Protein AF-A0A1Y3BSX9-F1 (afdb_monomer)

Sequence (100 aa):
MKDGKACEDIDECTAMKQKCSQYCFNTPGSFSCKCNDIYYEREPDGHTCKRRDMDVQPWLIFSNRYYIRNSSIDGSQYNLIKMDLKNVVALDFDYREERL

Organism: Euroglyphus maynei (NCBI:txid6958)

Secondary structure (DSSP, 8-state):
--SS-PPPP--HHHHSTTSSSSEEEEETTEEEEE--TTTEEE-TTSS-EEES-TTS--EEEEEEBTEEEEEETTSS-EEEEE---S-B-----BTTTTB-

Solvent-accessible surface area (backbone atoms only — not comparable to full-atom values): 6439 Å² total; per-residue (Å²): 140,92,78,90,77,78,85,78,72,72,52,51,64,78,73,39,84,78,72,28,73,65,40,64,43,63,45,93,86,48,68,48,48,47,51,60,75,87,58,29,41,71,40,96,84,53,33,48,57,44,65,62,67,72,89,60,80,66,67,50,73,49,67,61,38,36,34,34,33,37,26,36,85,86,61,86,44,78,47,81,76,45,69,89,46,86,71,45,87,80,86,65,72,44,79,90,78,74,39,112

Foldseek 3Di:
DPDPPDDDADQCPVVPPQQAPDDWAGDRPGIAHDDPVVFWDADPVRHYTDGPPPVDFDWDWDDDQFFIWIAGPVRPDIDTPDGRHHGDDDDDADPVVRGD

Mean predicted aligned error: 6.12 Å

Radius of gyration: 21.68 Å; Cα contacts (8 Å, |Δi|>4): 151; chains: 1; bounding box: 52×33×55 Å

InterPro domains:
  IPR001881 EGF-like calcium-binding domain [SM00179] (9-50)
  IPR011042 Six-bladed beta-propeller, TolB-like [G3DSA:2.120.10.30] (56-100)
  IPR018097 EGF-like calcium-binding, conserved site [PS01187] (9-33)
  IPR049883 NOTCH1, EGF-like calcium-binding domain [PF07645] (9-49)
  IPR051221 Low-density lipoprotein receptor-related [PTHR22722] (59-100)

Nearest PDB structures (foldseek):
  8jxg-assembly1_A  TM=8.502E-01  e=1.005E-06  Rattus norvegicus
  8ppl-assembly1_Is  TM=3.691E-01  e=8.486E+00  Homo sapiens
  5nmt-assembly1_A  TM=2.417E-01  e=3.734E+00  Mus musculus

Structure (mmCIF, N/CA/C/O backbone):
data_AF-A0A1Y3BSX9-F1
#
_entry.id   AF-A0A1Y3BSX9-F1
#
loop_
_atom_site.group_PDB
_atom_site.id
_atom_site.type_symbol
_atom_site.label_atom_id
_atom_site.label_alt_id
_atom_site.label_comp_id
_atom_site.label_asym_id
_atom_site.label_entity_id
_atom_site.label_seq_id
_atom_site.pdbx_PDB_ins_code
_atom_site.Cartn_x
_atom_site.Cartn_y
_atom_site.Cartn_z
_atom_site.occupancy
_atom_site.B_iso_or_equiv
_atom_site.auth_seq_id
_atom_site.auth_comp_id
_atom_site.auth_asym_id
_atom_site.auth_atom_id
_atom_site.pdbx_PDB_model_num
ATOM 1 N N . MET A 1 1 ? -33.360 14.895 19.983 1.00 50.75 1 MET A N 1
ATOM 2 C CA . MET A 1 1 ? -32.950 14.804 21.402 1.00 50.75 1 MET A CA 1
ATOM 3 C C . MET A 1 1 ? -33.126 16.168 22.063 1.00 50.75 1 MET A C 1
ATOM 5 O O . MET A 1 1 ? -32.927 17.155 21.365 1.00 50.75 1 MET A O 1
ATOM 9 N N . LYS A 1 2 ? -33.618 16.263 23.311 1.00 64.06 2 LYS A N 1
ATOM 10 C CA . LYS A 1 2 ? -34.196 17.527 23.840 1.00 64.06 2 LYS A CA 1
ATOM 11 C C . LYS A 1 2 ? -33.873 17.875 25.307 1.00 64.06 2 LYS A C 1
ATOM 13 O O . LYS A 1 2 ? -34.472 18.802 25.837 1.00 64.06 2 LYS A O 1
ATOM 18 N N . ASP A 1 3 ? -32.928 17.191 25.944 1.00 77.12 3 ASP A N 1
ATOM 19 C CA . ASP A 1 3 ? -32.602 17.346 27.372 1.00 77.12 3 ASP A CA 1
ATOM 20 C C . ASP A 1 3 ? -31.095 17.464 27.689 1.00 77.12 3 ASP A C 1
ATOM 22 O O . ASP A 1 3 ? -30.737 17.719 28.837 1.00 77.12 3 ASP A O 1
ATOM 26 N N . GLY A 1 4 ? -30.202 17.338 26.696 1.00 72.25 4 GLY A N 1
ATOM 27 C CA . GLY A 1 4 ? -28.768 17.674 26.817 1.00 72.25 4 GLY A CA 1
ATOM 28 C C . GLY A 1 4 ? -27.943 16.792 27.765 1.00 72.25 4 GLY A C 1
ATOM 29 O O . GLY A 1 4 ? -26.785 17.101 28.028 1.00 72.25 4 GLY A O 1
ATOM 30 N N . LYS A 1 5 ? -28.531 15.709 28.288 1.00 80.69 5 LYS A N 1
ATOM 31 C CA . LYS A 1 5 ? -27.888 14.732 29.184 1.00 80.69 5 LYS A CA 1
ATOM 32 C C . LYS A 1 5 ? -27.648 13.368 28.531 1.00 80.69 5 LYS A C 1
ATOM 34 O O . LYS A 1 5 ? -27.049 12.500 29.157 1.00 80.69 5 LYS A O 1
ATOM 39 N N . ALA A 1 6 ? -28.137 13.169 27.309 1.00 79.56 6 ALA A N 1
ATOM 40 C CA . ALA A 1 6 ? -27.928 11.948 26.544 1.00 79.56 6 ALA A CA 1
ATOM 41 C C . ALA A 1 6 ? -26.628 12.051 25.737 1.00 79.56 6 ALA A C 1
ATOM 43 O O . ALA A 1 6 ? -26.427 13.029 25.017 1.00 79.56 6 ALA A O 1
ATOM 44 N N . CYS A 1 7 ? -25.766 11.042 25.857 1.00 86.50 7 CYS A N 1
ATOM 45 C CA . CYS A 1 7 ? -24.601 10.880 24.994 1.00 86.50 7 CYS A CA 1
ATOM 46 C C . CYS A 1 7 ? -25.012 10.068 23.761 1.00 86.50 7 CYS A C 1
ATOM 48 O O . CYS A 1 7 ? -25.584 8.987 23.905 1.00 86.50 7 CYS A O 1
ATOM 50 N N . GLU A 1 8 ? -24.714 10.584 22.572 1.00 89.06 8 GLU A N 1
ATOM 51 C CA . GLU A 1 8 ? -24.753 9.804 21.335 1.00 89.06 8 GLU A CA 1
ATOM 52 C C . GLU A 1 8 ? -23.361 9.241 21.060 1.00 89.06 8 GLU A C 1
ATOM 54 O O . GLU A 1 8 ? -22.350 9.911 21.281 1.00 89.06 8 GLU A O 1
ATOM 59 N N . ASP A 1 9 ? -23.327 7.996 20.603 1.00 93.25 9 ASP A N 1
ATOM 60 C CA . ASP A 1 9 ? -22.106 7.366 20.130 1.00 93.25 9 ASP A CA 1
ATOM 61 C C . ASP A 1 9 ? -21.612 8.060 18.855 1.00 93.25 9 ASP A C 1
ATOM 63 O O . ASP A 1 9 ? -22.408 8.384 17.968 1.00 93.25 9 ASP A O 1
ATOM 67 N N . ILE A 1 10 ? -20.306 8.301 18.767 1.00 92.69 10 ILE A N 1
ATOM 68 C CA . ILE A 1 10 ? -19.698 8.852 17.558 1.00 92.69 10 ILE A CA 1
ATOM 69 C C . ILE A 1 10 ? -19.293 7.670 16.699 1.00 92.69 10 ILE A C 1
ATOM 71 O O . ILE A 1 10 ? -18.374 6.954 17.061 1.00 92.69 10 ILE A O 1
ATOM 75 N N . ASP A 1 11 ? -19.913 7.525 15.532 1.00 94.19 11 ASP A N 1
ATOM 76 C CA . ASP A 1 11 ? -19.470 6.526 14.566 1.00 94.19 11 ASP A CA 1
ATOM 77 C C . ASP A 1 11 ? -18.115 6.937 13.973 1.00 94.19 11 ASP A C 1
ATOM 79 O O . ASP A 1 11 ? -18.046 7.727 13.022 1.00 94.19 11 ASP A O 1
ATOM 83 N N . GLU A 1 12 ? -17.014 6.415 14.524 1.00 94.81 12 GLU A N 1
ATOM 84 C CA . GLU A 1 12 ? -15.676 6.785 14.062 1.00 94.81 12 GLU A CA 1
ATOM 85 C C . GLU A 1 12 ? -15.393 6.297 12.639 1.00 94.81 12 GLU A C 1
ATOM 87 O O . GLU A 1 12 ? -14.560 6.893 11.951 1.00 94.81 12 GLU A O 1
ATOM 92 N N . CYS A 1 13 ? -16.105 5.271 12.160 1.00 94.06 13 CYS A N 1
ATOM 93 C CA . CYS A 1 13 ? -15.962 4.762 10.799 1.00 94.06 13 CYS A CA 1
ATOM 94 C C . CYS A 1 13 ? -16.480 5.754 9.750 1.00 94.06 13 CYS A C 1
ATOM 96 O O . CYS A 1 13 ? -15.977 5.777 8.623 1.00 94.06 13 CYS A O 1
ATOM 98 N N . THR A 1 14 ? -17.457 6.589 10.109 1.00 92.88 14 THR A N 1
ATOM 99 C CA . THR A 1 14 ? -17.987 7.643 9.228 1.00 92.88 14 THR A CA 1
ATOM 100 C C . THR A 1 14 ? -17.393 9.018 9.529 1.00 92.88 14 THR A C 1
ATOM 102 O O . THR A 1 14 ? -17.113 9.783 8.601 1.00 92.88 14 THR A O 1
ATOM 105 N N . ALA A 1 15 ? -17.152 9.326 10.805 1.00 90.50 15 ALA A N 1
ATOM 106 C CA . ALA A 1 15 ? -16.643 10.618 11.249 1.00 90.50 15 ALA A CA 1
ATOM 107 C C . ALA A 1 15 ? -15.147 10.806 10.946 1.00 90.50 15 ALA A C 1
ATOM 109 O O . ALA A 1 15 ? -14.713 11.921 10.649 1.00 90.50 15 ALA A O 1
ATOM 110 N N . MET A 1 16 ? -14.347 9.732 10.989 1.00 84.69 16 MET A N 1
ATOM 111 C CA . MET A 1 16 ? -12.900 9.779 10.771 1.00 84.69 16 MET A CA 1
ATOM 112 C C . MET A 1 16 ? -12.502 8.917 9.570 1.00 84.69 16 MET A C 1
ATOM 114 O O . MET A 1 16 ? -12.403 7.693 9.642 1.00 84.69 16 MET A O 1
ATOM 118 N N . LYS A 1 17 ? -12.207 9.564 8.439 1.00 77.25 17 LYS A N 1
ATOM 119 C CA . LYS A 1 17 ? -11.718 8.855 7.249 1.00 77.25 17 LYS A CA 1
ATOM 120 C C . LYS A 1 17 ? -10.362 8.195 7.548 1.00 77.25 17 LYS A C 1
ATOM 122 O O . LYS A 1 17 ? -9.467 8.845 8.075 1.00 77.25 17 LYS A O 1
ATOM 127 N N . GLN A 1 18 ? -10.213 6.928 7.146 1.00 83.25 18 GLN A N 1
ATOM 128 C CA . GLN A 1 18 ? -8.957 6.151 7.162 1.00 83.25 18 GLN A CA 1
ATOM 129 C C . GLN A 1 18 ? -8.392 5.754 8.547 1.00 83.25 18 GLN A C 1
ATOM 131 O O . GLN A 1 18 ? -7.185 5.598 8.701 1.00 83.25 18 GLN A O 1
ATOM 136 N N . LYS A 1 19 ? -9.240 5.523 9.561 1.00 89.25 19 LYS A N 1
ATOM 137 C CA . LYS A 1 19 ? -8.812 4.945 10.858 1.00 89.25 19 LYS A CA 1
ATOM 138 C C . LYS A 1 19 ? -8.338 3.488 10.779 1.00 89.25 19 LYS A C 1
ATOM 140 O O . LYS A 1 19 ? -7.545 3.056 11.610 1.00 89.25 19 LYS A O 1
ATOM 145 N N . CYS A 1 20 ? -8.858 2.732 9.820 1.00 94.94 20 CYS A N 1
ATOM 146 C CA . CYS A 1 20 ? -8.496 1.342 9.574 1.00 94.94 20 CYS A CA 1
ATOM 147 C C . CYS A 1 20 ? -7.896 1.231 8.176 1.00 94.94 20 CYS A C 1
ATOM 149 O O . CYS A 1 20 ? -8.375 1.874 7.243 1.00 94.94 20 CYS A O 1
ATOM 151 N N . SER A 1 21 ? -6.887 0.379 8.023 1.00 95.06 21 SER A N 1
ATOM 152 C CA . SER A 1 21 ? -6.298 0.074 6.711 1.00 95.06 21 SER A CA 1
ATOM 153 C C . SER A 1 21 ? -7.276 -0.623 5.754 1.00 95.06 21 SER A C 1
ATOM 155 O O . SER A 1 21 ? -7.159 -0.463 4.542 1.00 95.06 21 SER A O 1
ATOM 157 N N . GLN A 1 22 ? -8.233 -1.389 6.291 1.00 95.12 22 GLN A N 1
ATOM 158 C CA . GLN A 1 22 ? -9.251 -2.105 5.518 1.00 95.12 22 GLN A CA 1
ATOM 159 C C . GLN A 1 22 ? -10.658 -1.846 6.071 1.00 95.12 22 GLN A C 1
ATOM 161 O O . GLN A 1 22 ? -11.257 -0.817 5.766 1.00 95.12 22 GLN A O 1
ATOM 166 N N . TYR A 1 23 ? -11.204 -2.755 6.882 1.00 94.75 23 TYR A N 1
ATOM 167 C CA . TYR A 1 23 ? -12.590 -2.681 7.340 1.00 94.75 23 TYR A CA 1
ATOM 168 C C . TYR A 1 23 ? -12.688 -2.033 8.723 1.00 94.75 23 TYR A C 1
ATOM 170 O O . TYR A 1 23 ? -11.888 -2.335 9.610 1.00 94.75 23 TYR A O 1
ATOM 178 N N . CYS A 1 24 ? -13.696 -1.179 8.913 1.00 95.75 24 CYS A N 1
ATOM 179 C CA . CYS A 1 24 ? -14.013 -0.522 10.180 1.00 95.75 24 CYS A CA 1
ATOM 180 C C . CYS A 1 24 ? -15.398 -0.954 10.666 1.00 95.75 24 CYS A C 1
ATOM 182 O O . CYS A 1 24 ? -16.343 -0.997 9.878 1.00 95.75 24 CYS A O 1
ATOM 184 N N . PHE A 1 25 ? -15.508 -1.263 11.956 1.00 95.31 25 PHE A N 1
ATOM 185 C CA . PHE A 1 25 ? -16.758 -1.608 12.624 1.00 95.31 25 PHE A CA 1
ATOM 186 C C . PHE A 1 25 ? -16.947 -0.708 13.839 1.00 95.31 25 PHE A C 1
ATOM 188 O O . PHE A 1 25 ? -16.188 -0.822 14.805 1.00 95.31 25 PHE A O 1
ATOM 195 N N . ASN A 1 26 ? -17.960 0.155 13.781 1.00 95.44 26 ASN A N 1
ATOM 196 C CA . ASN A 1 26 ? -18.329 1.017 14.893 1.00 95.44 26 ASN A CA 1
ATOM 197 C C . ASN A 1 26 ? -18.906 0.193 16.054 1.00 95.44 26 ASN A C 1
ATOM 199 O O . ASN A 1 26 ? -19.630 -0.784 15.836 1.00 95.44 26 ASN A O 1
ATOM 203 N N . THR A 1 27 ? -18.597 0.585 17.284 1.00 95.25 27 THR A N 1
ATOM 204 C CA . THR A 1 27 ? -19.110 -0.031 18.511 1.00 95.25 27 THR A CA 1
ATOM 205 C C . THR A 1 27 ? -19.452 1.060 19.526 1.00 95.25 27 THR A C 1
ATOM 207 O O . THR A 1 27 ? -18.833 2.108 19.515 1.00 95.25 27 THR A O 1
ATOM 210 N N . PRO A 1 28 ? -20.384 0.850 20.464 1.00 94.56 28 PRO A N 1
ATOM 211 C CA . PRO A 1 28 ? -20.672 1.883 21.454 1.00 94.56 28 PRO A CA 1
ATOM 212 C C . PRO A 1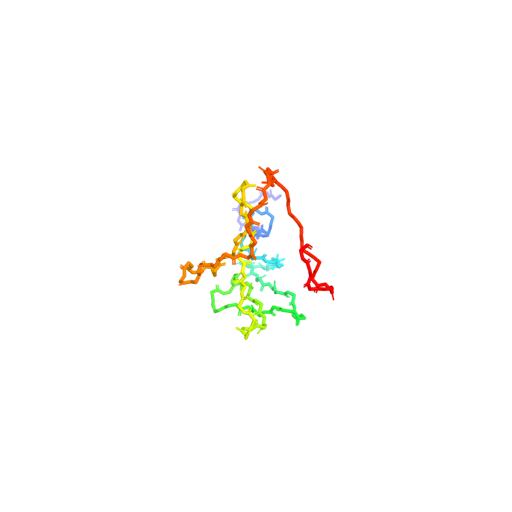 28 ? -19.420 2.303 22.250 1.00 94.56 28 PRO A C 1
ATOM 214 O O . PRO A 1 28 ? -18.851 1.500 22.992 1.00 94.56 28 PRO A O 1
ATOM 217 N N . GLY A 1 29 ? -19.014 3.564 22.101 1.00 91.88 29 GLY A N 1
ATOM 218 C CA . GLY A 1 29 ? -17.859 4.189 22.742 1.00 91.88 29 GLY A CA 1
ATOM 219 C C . GLY A 1 29 ? -16.501 3.896 22.094 1.00 91.88 29 GLY A C 1
ATOM 220 O O . GLY A 1 29 ? -15.484 4.269 22.686 1.00 91.88 29 GLY A O 1
ATOM 221 N N . SER A 1 30 ? -16.446 3.190 20.955 1.00 93.56 30 SER A N 1
ATOM 222 C CA . SER A 1 30 ? -15.192 2.871 20.258 1.00 93.56 30 SER A CA 1
ATOM 223 C C . SER A 1 30 ? -15.406 2.293 18.852 1.00 93.56 30 SER A C 1
ATOM 225 O O . SER A 1 30 ? -16.512 2.121 18.371 1.00 93.56 30 SER A O 1
ATOM 227 N N . PHE A 1 31 ? -14.348 1.785 18.230 1.00 95.06 31 PHE A N 1
ATOM 228 C CA . PHE A 1 31 ? -14.445 1.024 16.991 1.00 95.06 31 PHE A CA 1
ATOM 229 C C . PHE A 1 31 ? -13.430 -0.115 16.965 1.00 95.06 31 PHE A C 1
ATOM 231 O O . PHE A 1 31 ? -12.450 -0.149 17.712 1.00 95.06 31 PHE A O 1
ATOM 238 N N . SER A 1 32 ? -13.644 -1.060 16.056 1.00 95.25 32 SER A N 1
ATOM 239 C CA . SER A 1 32 ? -12.702 -2.143 15.791 1.00 95.25 32 SER A CA 1
ATOM 240 C C . SER A 1 32 ? -12.363 -2.224 14.309 1.00 95.25 32 SER A C 1
ATOM 242 O O . SER A 1 32 ? -13.240 -2.174 13.445 1.00 95.25 32 SER A O 1
ATOM 244 N N . CYS A 1 33 ? -11.072 -2.366 14.007 1.00 96.31 33 CYS A N 1
ATOM 245 C CA . CYS A 1 33 ? -10.621 -2.645 12.650 1.00 96.31 33 CYS A CA 1
ATOM 246 C C . CYS A 1 33 ? -10.553 -4.151 12.408 1.00 96.31 33 CYS A C 1
ATOM 248 O O . CYS A 1 33 ? -10.126 -4.914 13.281 1.00 96.31 33 CYS A O 1
ATOM 250 N N . LYS A 1 34 ? -10.924 -4.566 11.199 1.00 95.06 34 LYS A N 1
ATOM 251 C CA . LYS A 1 34 ? -10.754 -5.938 10.715 1.00 95.06 34 LYS A CA 1
ATOM 252 C C . LYS A 1 34 ? -10.062 -5.951 9.361 1.00 95.06 34 LYS A C 1
ATOM 254 O O . LYS A 1 34 ? -10.134 -4.985 8.599 1.00 95.06 34 LYS A O 1
ATOM 259 N N . CYS A 1 35 ? -9.422 -7.074 9.074 1.00 96.62 35 CYS A N 1
ATOM 260 C CA . CYS A 1 35 ? -8.720 -7.324 7.828 1.00 96.62 35 CYS A CA 1
ATOM 261 C C . CYS A 1 35 ? -9.488 -8.345 6.985 1.00 96.62 35 CYS A C 1
ATOM 263 O O . CYS A 1 35 ? -10.377 -9.040 7.469 1.00 96.62 35 CYS A O 1
ATOM 265 N N . ASN A 1 36 ? -9.153 -8.431 5.704 1.00 95.19 36 ASN A N 1
ATOM 266 C CA . ASN A 1 36 ? -9.515 -9.563 4.877 1.00 95.19 36 ASN A CA 1
ATOM 267 C C . ASN A 1 36 ? -8.682 -10.764 5.330 1.00 95.19 36 ASN A C 1
ATOM 269 O O . ASN A 1 36 ? -7.509 -10.898 4.974 1.00 95.19 36 ASN A O 1
ATOM 273 N N . ASP A 1 37 ? -9.327 -11.642 6.088 1.00 92.44 37 ASP A N 1
ATOM 274 C CA . ASP A 1 37 ? -8.700 -12.798 6.722 1.00 92.44 37 ASP A CA 1
ATOM 275 C C . ASP A 1 37 ? -8.286 -13.905 5.734 1.00 92.44 37 ASP A C 1
ATOM 277 O O . ASP A 1 37 ? -7.852 -14.971 6.165 1.00 92.44 37 ASP A O 1
ATOM 281 N N . ILE A 1 38 ? -8.415 -13.710 4.418 1.00 91.25 38 ILE A N 1
ATOM 282 C CA . ILE A 1 38 ? -7.847 -14.635 3.429 1.00 91.25 38 ILE A CA 1
ATOM 283 C C . ILE A 1 38 ? -6.353 -14.341 3.248 1.00 91.25 38 ILE A C 1
ATOM 285 O O . ILE A 1 38 ? -5.538 -15.256 3.329 1.00 91.25 38 ILE A O 1
ATOM 289 N N . TYR A 1 39 ? -5.986 -13.070 3.059 1.00 90.12 39 TYR A N 1
ATOM 290 C CA . TYR A 1 39 ? -4.620 -12.670 2.689 1.00 90.12 39 TYR A CA 1
ATOM 291 C C . TYR A 1 39 ? -3.918 -11.796 3.730 1.00 90.12 39 TYR A C 1
ATOM 293 O O . TYR A 1 39 ? -2.719 -11.563 3.603 1.00 90.12 39 TYR A O 1
ATOM 301 N N . TYR A 1 40 ? -4.631 -11.290 4.741 1.00 94.88 40 TYR A N 1
ATOM 302 C CA . TYR A 1 40 ? -4.105 -10.300 5.679 1.00 94.88 40 TYR A CA 1
ATOM 303 C C . TYR A 1 40 ? -4.255 -10.724 7.143 1.00 94.88 40 TYR A C 1
ATOM 305 O O . TYR A 1 40 ? -5.118 -11.521 7.516 1.00 94.88 40 TYR A O 1
ATOM 313 N N . GLU A 1 41 ? -3.385 -10.168 7.974 1.00 93.94 41 GLU A N 1
ATOM 314 C CA . GLU A 1 41 ? -3.379 -10.274 9.426 1.00 93.94 41 GLU A CA 1
ATOM 315 C C . GLU A 1 41 ? -3.338 -8.871 10.043 1.00 93.94 41 GLU A C 1
ATOM 317 O O . GLU A 1 41 ? -2.782 -7.934 9.461 1.00 93.94 41 GLU A O 1
ATOM 322 N N . ARG A 1 42 ? -3.992 -8.716 11.198 1.00 94.50 42 ARG A N 1
ATOM 323 C CA . ARG A 1 42 ? -4.078 -7.444 11.917 1.00 94.50 42 ARG A CA 1
ATOM 324 C C . ARG A 1 42 ? -2.835 -7.261 12.780 1.00 94.50 42 ARG A C 1
ATOM 326 O O . ARG A 1 42 ? -2.523 -8.112 13.605 1.00 94.50 42 ARG A O 1
ATOM 333 N N . GLU A 1 43 ? -2.181 -6.122 12.625 1.00 95.25 43 GLU A N 1
ATOM 334 C CA . GLU A 1 43 ? -1.016 -5.750 13.419 1.00 95.25 43 GLU A CA 1
ATOM 335 C C . GLU A 1 43 ? -1.387 -5.453 14.886 1.00 95.25 43 GLU A C 1
ATOM 337 O O . GLU A 1 43 ? -2.541 -5.119 15.188 1.00 95.25 43 GLU A O 1
ATOM 342 N N . PRO A 1 44 ? -0.405 -5.486 15.811 1.00 95.56 44 PRO A N 1
ATOM 343 C CA . PRO A 1 44 ? -0.621 -5.165 17.225 1.00 95.56 44 PRO A CA 1
ATOM 344 C C . PRO A 1 44 ? -1.141 -3.746 17.489 1.00 95.56 44 PRO A C 1
ATOM 346 O O . PRO A 1 44 ? -1.715 -3.495 18.546 1.00 95.56 44 PRO A O 1
ATOM 349 N N . ASP A 1 45 ? -0.957 -2.821 16.541 1.00 94.94 45 ASP A N 1
ATOM 350 C CA . ASP A 1 45 ? -1.507 -1.463 16.620 1.00 94.94 45 ASP A CA 1
ATOM 351 C C . ASP A 1 45 ? -3.042 -1.431 16.536 1.00 94.94 45 ASP A C 1
ATOM 353 O O . ASP A 1 45 ? -3.663 -0.412 16.825 1.00 94.94 45 ASP A O 1
ATOM 357 N N . GLY A 1 46 ? -3.665 -2.542 16.140 1.00 94.50 46 GLY A N 1
ATOM 358 C CA . GLY A 1 46 ? -5.102 -2.662 16.015 1.00 94.50 46 GLY A CA 1
ATOM 359 C C . GLY A 1 46 ? -5.701 -1.937 14.805 1.00 94.50 46 GLY A C 1
ATOM 360 O O . GLY A 1 46 ? -6.921 -1.977 14.658 1.00 94.50 46 GLY A O 1
ATOM 361 N N . HIS A 1 47 ? -4.913 -1.336 13.918 1.00 94.69 47 HIS A N 1
ATOM 362 C CA . HIS A 1 47 ? -5.397 -0.531 12.786 1.00 94.69 47 HIS A CA 1
ATOM 363 C C . HIS A 1 47 ? -4.856 -1.007 11.432 1.00 94.69 47 HIS A C 1
ATOM 365 O O . HIS A 1 47 ? -5.544 -0.910 10.403 1.00 94.69 47 HIS A O 1
ATOM 371 N N . THR A 1 48 ? -3.642 -1.549 11.428 1.00 95.56 48 THR A N 1
ATOM 372 C CA . THR A 1 48 ? -2.917 -1.931 10.220 1.00 95.56 48 THR A CA 1
ATOM 373 C C . THR A 1 48 ? -3.161 -3.397 9.874 1.00 95.56 48 THR A C 1
ATOM 375 O O . THR A 1 48 ? -3.172 -4.266 10.739 1.00 95.56 48 THR A O 1
ATOM 378 N N . CYS A 1 49 ? -3.361 -3.672 8.588 1.00 95.12 49 CYS A N 1
ATOM 379 C CA . CYS A 1 49 ? -3.492 -5.009 8.028 1.00 95.12 49 CYS A CA 1
ATOM 380 C C . CYS A 1 49 ? -2.267 -5.287 7.160 1.00 95.12 49 CYS A C 1
ATOM 382 O O . CYS A 1 49 ? -2.088 -4.640 6.124 1.00 95.12 49 CYS A O 1
ATOM 384 N N . LYS A 1 50 ? -1.435 -6.250 7.558 1.00 92.44 50 LYS A N 1
ATOM 385 C CA . LYS A 1 50 ? -0.289 -6.709 6.764 1.00 92.44 50 LYS A CA 1
ATOM 386 C C . LYS A 1 50 ? -0.618 -8.007 6.054 1.00 92.44 50 LYS A C 1
ATOM 388 O O . LYS A 1 50 ? -1.423 -8.798 6.530 1.00 92.44 50 LYS A O 1
ATOM 393 N N . ARG A 1 51 ? -0.038 -8.203 4.871 1.00 91.94 51 ARG A N 1
ATOM 394 C CA . ARG A 1 51 ? -0.237 -9.441 4.116 1.00 91.94 51 ARG A CA 1
ATOM 395 C C . ARG A 1 51 ? 0.436 -10.597 4.864 1.00 91.94 51 ARG A C 1
ATOM 397 O O . ARG A 1 51 ? 1.547 -10.423 5.353 1.00 91.94 51 ARG A O 1
ATOM 404 N N . ARG A 1 52 ? -0.227 -11.752 4.925 1.00 90.94 52 ARG A N 1
ATOM 405 C CA . ARG A 1 52 ? 0.267 -12.953 5.620 1.00 90.94 52 ARG A CA 1
ATOM 406 C C . ARG A 1 52 ? 1.517 -13.542 4.986 1.00 90.94 52 ARG A C 1
ATOM 408 O O . ARG A 1 52 ? 2.363 -14.065 5.701 1.00 90.94 52 ARG A O 1
ATOM 415 N N . ASP A 1 53 ? 1.638 -13.433 3.665 1.00 85.69 53 ASP A N 1
ATOM 416 C CA . ASP A 1 53 ? 2.771 -13.971 2.911 1.00 85.69 53 ASP A CA 1
ATOM 417 C C . ASP A 1 53 ? 4.013 -13.093 3.132 1.00 85.69 53 ASP A C 1
ATOM 419 O O . ASP A 1 53 ? 4.384 -12.274 2.282 1.00 85.69 53 ASP A O 1
ATOM 423 N N . MET A 1 54 ? 4.616 -13.236 4.315 1.00 75.12 54 MET A N 1
ATOM 424 C CA . MET A 1 54 ? 5.819 -12.520 4.742 1.00 75.12 54 MET A CA 1
ATOM 425 C C . MET A 1 54 ? 7.069 -12.979 3.984 1.00 75.12 54 MET A C 1
ATOM 427 O O . MET A 1 54 ? 8.014 -12.207 3.856 1.00 75.12 54 MET A O 1
ATOM 431 N N . ASP A 1 55 ? 7.046 -14.188 3.419 1.00 81.19 55 ASP A N 1
ATOM 432 C CA . ASP A 1 55 ? 8.147 -14.731 2.614 1.00 81.19 55 ASP A CA 1
ATOM 433 C C . ASP A 1 55 ? 8.247 -14.081 1.226 1.00 81.19 55 ASP A C 1
ATOM 435 O O . ASP A 1 55 ? 9.260 -14.200 0.536 1.00 81.19 55 ASP A O 1
ATOM 439 N N . VAL A 1 56 ? 7.200 -13.375 0.794 1.00 81.81 56 VAL A N 1
ATOM 440 C CA . VAL A 1 56 ? 7.171 -12.715 -0.508 1.00 81.81 56 VAL A CA 1
ATOM 441 C C . VAL A 1 56 ? 7.499 -11.238 -0.325 1.00 81.81 56 VAL A C 1
ATOM 443 O O . VAL A 1 56 ? 6.645 -10.430 0.051 1.00 81.81 56 VAL A O 1
ATOM 446 N N . GLN A 1 57 ? 8.740 -10.883 -0.652 1.00 84.69 57 GLN A N 1
ATOM 447 C CA . GLN A 1 57 ? 9.227 -9.507 -0.637 1.00 84.69 57 GLN A CA 1
ATOM 448 C C . GLN A 1 57 ? 8.491 -8.657 -1.692 1.00 84.69 57 GLN A C 1
ATOM 450 O O . GLN A 1 57 ? 8.556 -8.975 -2.882 1.00 84.69 57 GLN A O 1
ATOM 455 N N . PRO A 1 58 ? 7.810 -7.560 -1.306 1.00 90.69 58 PRO A N 1
ATOM 456 C CA . PRO A 1 58 ? 7.233 -6.634 -2.271 1.00 90.69 58 PRO A CA 1
ATOM 457 C C . PRO A 1 58 ? 8.318 -5.811 -2.971 1.00 90.69 58 PRO A C 1
ATOM 459 O O . PRO A 1 58 ? 9.295 -5.373 -2.352 1.00 90.69 58 PRO A O 1
ATOM 462 N N . TRP A 1 59 ? 8.084 -5.555 -4.257 1.00 92.62 59 TRP A N 1
ATOM 463 C CA . TRP A 1 59 ? 8.952 -4.778 -5.134 1.00 92.62 59 TRP A CA 1
ATOM 464 C C . TRP A 1 59 ? 8.180 -3.624 -5.763 1.00 92.62 59 TRP A C 1
ATOM 466 O O . TRP A 1 59 ? 7.054 -3.797 -6.227 1.00 92.62 59 TRP A O 1
ATOM 476 N N . LEU A 1 60 ? 8.811 -2.457 -5.834 1.00 95.56 60 LEU A N 1
ATOM 477 C CA . LEU A 1 60 ? 8.353 -1.357 -6.672 1.00 95.56 60 LEU A CA 1
ATOM 478 C C . LEU A 1 60 ? 9.031 -1.476 -8.028 1.00 95.56 60 LEU A C 1
ATOM 480 O O . LEU A 1 60 ? 10.248 -1.330 -8.104 1.00 95.56 60 LEU A O 1
ATOM 484 N N . ILE A 1 61 ? 8.258 -1.725 -9.083 1.00 95.62 61 ILE A N 1
ATOM 485 C CA . ILE A 1 61 ? 8.747 -1.732 -10.465 1.00 95.62 61 ILE A CA 1
ATOM 486 C C . ILE A 1 61 ? 8.380 -0.401 -11.113 1.00 95.62 61 ILE A C 1
ATOM 488 O O . ILE A 1 61 ? 7.235 0.037 -11.037 1.00 95.62 61 ILE A O 1
ATOM 492 N N . PHE A 1 62 ? 9.349 0.255 -11.744 1.00 96.38 62 PHE A N 1
ATOM 493 C CA . PHE A 1 62 ? 9.131 1.555 -12.368 1.00 96.38 62 PHE A CA 1
ATOM 494 C C . PHE A 1 62 ? 9.997 1.750 -13.613 1.00 96.38 62 PHE A C 1
ATOM 496 O O . PHE A 1 62 ? 11.101 1.209 -13.747 1.00 96.38 62 PHE A O 1
ATOM 503 N N . SER A 1 63 ? 9.488 2.563 -14.537 1.00 96.75 63 SER A N 1
ATOM 504 C CA . SER A 1 63 ? 10.207 2.988 -15.734 1.00 96.75 63 SER A CA 1
ATOM 505 C C . SER A 1 63 ? 11.005 4.261 -15.473 1.00 96.75 63 SER A C 1
ATOM 507 O O . SER A 1 63 ? 10.516 5.201 -14.854 1.00 96.75 63 SER A O 1
ATOM 509 N N . ASN A 1 64 ? 12.203 4.331 -16.041 1.00 94.62 64 ASN A N 1
ATOM 510 C CA . ASN A 1 64 ? 13.028 5.530 -16.110 1.00 94.62 64 ASN A CA 1
ATOM 511 C C . ASN A 1 64 ? 13.494 5.745 -17.558 1.00 94.62 64 ASN A C 1
ATOM 513 O O . ASN A 1 64 ? 14.665 5.521 -17.866 1.00 94.62 64 ASN A O 1
ATOM 517 N N . ARG A 1 65 ? 12.554 6.115 -18.443 1.00 94.56 65 ARG A N 1
ATOM 518 C CA . ARG A 1 65 ? 12.696 6.410 -19.887 1.00 94.56 65 ARG A CA 1
ATOM 519 C C . ARG A 1 65 ? 13.392 5.332 -20.732 1.00 94.56 65 ARG A C 1
ATOM 521 O O . ARG A 1 65 ? 12.764 4.746 -21.610 1.00 94.56 65 ARG A O 1
ATOM 528 N N . TYR A 1 66 ?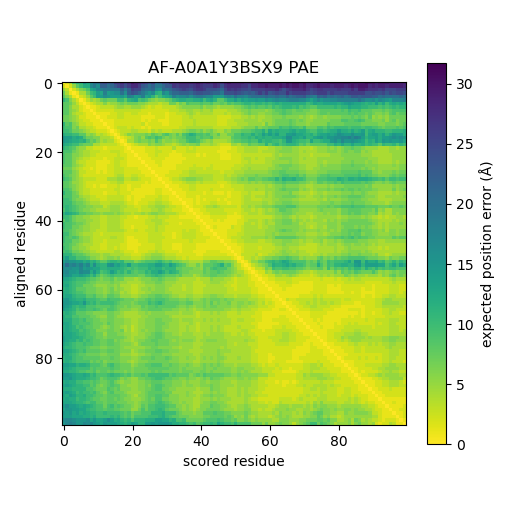 14.674 5.095 -20.484 1.00 96.75 66 TYR A N 1
ATOM 529 C CA . TYR A 1 66 ? 15.530 4.122 -21.161 1.00 96.75 66 TYR A CA 1
ATOM 530 C C . TYR A 1 66 ? 15.680 2.801 -20.379 1.00 96.75 66 TYR A C 1
ATOM 532 O O . TYR A 1 66 ? 16.194 1.823 -20.922 1.00 96.75 66 TYR A O 1
ATOM 540 N N . TYR A 1 67 ? 15.216 2.760 -19.123 1.00 96.50 67 TYR A N 1
ATOM 541 C CA . TYR A 1 67 ? 15.369 1.620 -18.214 1.00 96.50 67 TYR A CA 1
ATOM 542 C C . TYR A 1 67 ? 14.044 1.205 -17.568 1.00 96.50 67 TYR A C 1
ATOM 544 O O . TYR A 1 67 ? 13.190 2.052 -17.309 1.00 96.50 67 TYR A O 1
ATOM 552 N N . ILE A 1 68 ? 13.926 -0.072 -17.213 1.00 96.88 68 ILE A N 1
ATOM 553 C CA . ILE A 1 68 ? 12.974 -0.575 -16.212 1.00 96.88 68 ILE A CA 1
ATOM 554 C C . ILE A 1 68 ? 13.791 -1.046 -15.014 1.00 96.88 68 ILE A C 1
ATOM 556 O O . ILE A 1 68 ? 14.795 -1.747 -15.179 1.00 96.88 68 ILE A O 1
ATOM 560 N N . ARG A 1 69 ? 13.383 -0.644 -13.813 1.00 96.31 69 ARG A N 1
ATOM 561 C CA . ARG A 1 69 ? 14.069 -0.959 -12.558 1.00 96.31 69 ARG A CA 1
ATOM 562 C C . ARG A 1 69 ? 13.088 -1.489 -11.530 1.00 96.31 69 ARG A C 1
ATOM 564 O O . ARG A 1 69 ? 11.898 -1.185 -11.608 1.00 96.31 69 ARG A O 1
ATOM 571 N N . ASN A 1 70 ? 13.606 -2.238 -10.563 1.00 95.94 70 ASN A N 1
ATOM 572 C CA . ASN A 1 70 ? 12.879 -2.509 -9.335 1.00 95.94 70 ASN A CA 1
ATOM 573 C C . ASN A 1 70 ? 13.668 -2.094 -8.097 1.00 95.94 70 ASN A C 1
ATOM 575 O O . ASN A 1 70 ? 14.897 -2.012 -8.115 1.00 95.94 70 ASN A O 1
ATOM 579 N N . SER A 1 71 ? 12.931 -1.805 -7.033 1.00 96.62 71 SER A N 1
ATOM 580 C CA . SER A 1 71 ? 13.476 -1.527 -5.712 1.00 96.62 71 SER A CA 1
ATOM 581 C C . SER A 1 71 ? 12.698 -2.311 -4.672 1.00 96.62 71 SER A C 1
ATOM 583 O O . SER A 1 71 ? 11.471 -2.412 -4.774 1.00 96.62 71 SER A O 1
ATOM 585 N N . SER A 1 72 ? 13.383 -2.826 -3.657 1.00 95.38 72 SER A N 1
ATOM 586 C CA . SER A 1 72 ? 12.712 -3.252 -2.434 1.00 95.38 72 SER A CA 1
ATOM 587 C C . SER A 1 72 ? 12.057 -2.038 -1.766 1.00 95.38 72 SER A C 1
ATOM 589 O O . SER A 1 72 ? 12.461 -0.890 -1.987 1.00 95.38 72 SER A O 1
ATOM 591 N N . ILE A 1 73 ? 11.024 -2.282 -0.959 1.00 93.19 73 ILE A N 1
ATOM 592 C CA . ILE A 1 73 ? 10.247 -1.218 -0.296 1.00 93.19 73 ILE A CA 1
ATOM 593 C C . ILE A 1 73 ? 11.041 -0.437 0.761 1.00 93.19 73 ILE A C 1
ATOM 595 O O . ILE A 1 73 ? 10.693 0.697 1.070 1.00 93.19 73 ILE A O 1
ATOM 599 N N . ASP A 1 74 ? 12.102 -1.033 1.301 1.00 93.88 74 ASP A N 1
ATOM 600 C CA . ASP A 1 74 ? 13.045 -0.410 2.236 1.00 93.88 74 ASP A CA 1
ATOM 601 C C . ASP A 1 74 ? 14.222 0.279 1.516 1.00 93.88 74 ASP A C 1
ATOM 603 O O . ASP A 1 74 ? 15.056 0.912 2.158 1.00 93.88 74 ASP A O 1
ATOM 607 N N . GLY A 1 75 ? 14.307 0.149 0.187 1.00 93.44 75 GLY A N 1
ATOM 608 C CA . GLY A 1 75 ? 15.381 0.705 -0.634 1.00 93.44 75 GLY A CA 1
ATOM 609 C C . GLY A 1 75 ? 16.734 -0.000 -0.502 1.00 93.44 75 GLY A C 1
ATOM 610 O O . GLY A 1 75 ? 17.708 0.473 -1.085 1.00 93.44 75 GLY A O 1
ATOM 611 N N . SER A 1 76 ? 16.826 -1.112 0.235 1.00 95.31 76 SER A N 1
ATOM 612 C CA . SER A 1 76 ? 18.084 -1.852 0.411 1.00 95.31 76 SER A CA 1
ATOM 613 C C . SER A 1 76 ? 18.534 -2.583 -0.858 1.00 95.31 76 SER A C 1
ATOM 615 O O . SER A 1 76 ? 19.732 -2.768 -1.078 1.00 95.31 76 SER A O 1
ATOM 617 N N . GLN A 1 77 ? 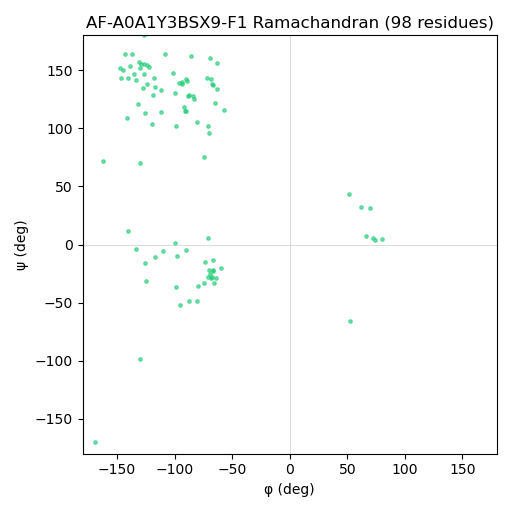17.591 -2.968 -1.720 1.00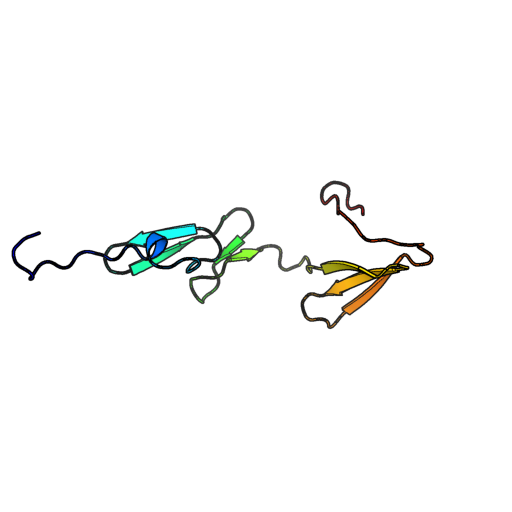 95.94 77 GLN A N 1
ATOM 618 C CA . GLN A 1 77 ? 17.846 -3.645 -2.986 1.00 95.94 77 GLN A CA 1
ATOM 619 C C . GLN A 1 77 ? 17.340 -2.786 -4.140 1.00 95.94 77 GLN A C 1
ATOM 621 O O . GLN A 1 77 ? 16.184 -2.370 -4.153 1.00 95.94 77 GLN A O 1
ATOM 626 N N . TYR A 1 78 ? 18.199 -2.547 -5.130 1.00 95.38 78 TYR A N 1
ATOM 627 C CA . TYR A 1 78 ? 17.894 -1.695 -6.276 1.00 95.38 78 TYR A CA 1
ATOM 628 C C . TYR A 1 78 ? 18.496 -2.280 -7.552 1.00 95.38 78 TYR A C 1
ATOM 630 O O . TYR A 1 78 ? 19.714 -2.250 -7.740 1.00 95.38 78 TYR A O 1
ATOM 638 N N . ASN A 1 79 ? 17.650 -2.800 -8.444 1.00 95.44 79 ASN A N 1
ATOM 639 C CA . ASN A 1 79 ? 18.100 -3.586 -9.592 1.00 95.44 79 ASN A CA 1
ATOM 640 C C . ASN A 1 79 ? 17.641 -3.005 -10.933 1.00 95.44 79 ASN A C 1
ATOM 642 O O . ASN A 1 79 ? 16.612 -2.334 -11.055 1.00 95.44 79 ASN A O 1
ATOM 646 N N . LEU A 1 80 ? 18.426 -3.297 -11.969 1.00 96.19 80 LEU A N 1
ATOM 647 C CA . LEU A 1 80 ? 18.094 -3.031 -13.365 1.00 96.19 80 LEU A CA 1
ATOM 648 C C . LEU A 1 80 ? 17.410 -4.271 -13.959 1.00 96.19 80 LEU A C 1
ATOM 650 O O . LEU A 1 80 ? 18.034 -5.323 -14.036 1.00 96.19 80 LEU A O 1
ATOM 654 N N . ILE A 1 81 ? 16.154 -4.139 -14.395 1.00 94.62 81 ILE A N 1
ATOM 655 C CA . ILE A 1 81 ? 15.393 -5.229 -15.034 1.00 94.62 81 ILE A CA 1
ATOM 656 C C . ILE A 1 81 ? 15.660 -5.251 -16.539 1.00 94.62 81 ILE A C 1
ATOM 658 O O . ILE A 1 81 ? 15.932 -6.295 -17.126 1.00 94.62 81 ILE A O 1
ATOM 662 N N . LYS A 1 82 ? 15.559 -4.084 -17.184 1.00 94.94 82 LYS A N 1
ATOM 663 C CA . LYS A 1 82 ? 15.715 -3.955 -18.635 1.00 94.94 82 LYS A CA 1
ATOM 664 C C . LYS A 1 82 ? 16.344 -2.616 -18.989 1.00 94.94 82 LYS A C 1
ATOM 666 O O . LYS A 1 82 ? 16.038 -1.600 -18.369 1.00 94.94 82 LYS A O 1
ATOM 671 N N . MET A 1 83 ? 17.198 -2.626 -20.005 1.00 95.81 83 MET A N 1
ATOM 672 C CA . MET A 1 83 ? 17.836 -1.443 -20.583 1.00 95.81 83 MET A CA 1
ATOM 673 C C . MET A 1 83 ? 17.613 -1.378 -22.098 1.00 95.81 83 MET A C 1
ATOM 675 O O . MET A 1 83 ? 16.952 -2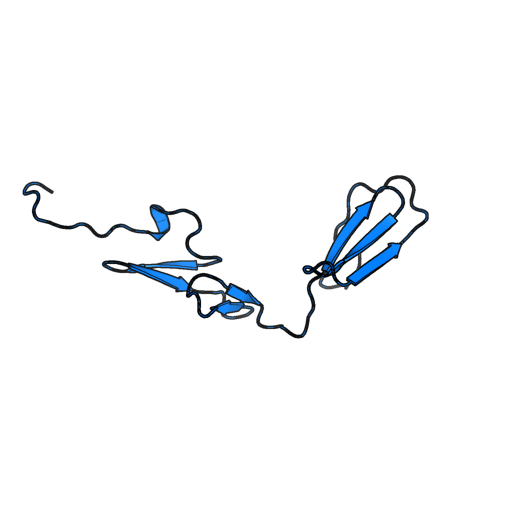.253 -22.664 1.00 95.81 83 MET A O 1
ATOM 679 N N . ASP A 1 84 ? 18.158 -0.331 -22.721 1.00 95.44 84 ASP A N 1
ATOM 680 C CA . ASP A 1 84 ? 18.098 -0.049 -24.163 1.00 95.44 84 ASP A CA 1
ATOM 681 C C . ASP A 1 84 ? 16.681 0.169 -24.701 1.00 95.44 84 ASP A C 1
ATOM 683 O O . ASP A 1 84 ? 16.349 -0.128 -25.850 1.00 95.44 84 ASP A O 1
ATOM 687 N N . LEU A 1 85 ? 15.820 0.725 -23.853 1.00 95.56 85 LEU A N 1
ATOM 688 C CA . LEU A 1 85 ? 14.488 1.165 -24.243 1.00 95.56 85 LEU A CA 1
ATOM 689 C C . LEU A 1 85 ? 14.575 2.592 -24.797 1.00 95.56 85 LEU A C 1
ATOM 691 O O . LEU A 1 85 ? 15.562 3.282 -24.575 1.00 95.56 85 LEU A O 1
ATOM 695 N N . LYS A 1 86 ? 13.559 3.057 -25.529 1.00 95.38 86 LYS A N 1
ATOM 696 C CA . LYS A 1 86 ? 13.589 4.394 -26.161 1.00 95.38 86 LYS A CA 1
ATOM 697 C C . LYS A 1 86 ? 12.909 5.475 -25.323 1.00 95.38 86 LYS A C 1
ATOM 699 O O . LYS A 1 86 ? 13.467 6.551 -25.126 1.00 95.38 86 LYS A O 1
ATOM 704 N N . ASN A 1 87 ? 11.672 5.219 -24.904 1.00 95.75 87 ASN A N 1
ATOM 705 C CA . ASN A 1 87 ? 10.860 6.177 -24.158 1.00 95.75 87 ASN A CA 1
ATOM 706 C C . ASN A 1 87 ? 9.698 5.471 -23.442 1.00 95.75 87 ASN A C 1
ATOM 708 O O . ASN A 1 87 ? 8.549 5.563 -23.871 1.00 95.75 87 ASN A O 1
ATOM 712 N N . VAL A 1 88 ? 10.003 4.713 -22.390 1.00 95.81 88 VAL A N 1
ATOM 713 C CA . VAL A 1 88 ? 8.982 4.024 -21.589 1.00 95.81 88 VAL A CA 1
ATOM 714 C C . VAL A 1 88 ? 8.394 4.977 -20.561 1.00 95.81 88 VAL A C 1
ATOM 716 O O . VAL A 1 88 ? 9.126 5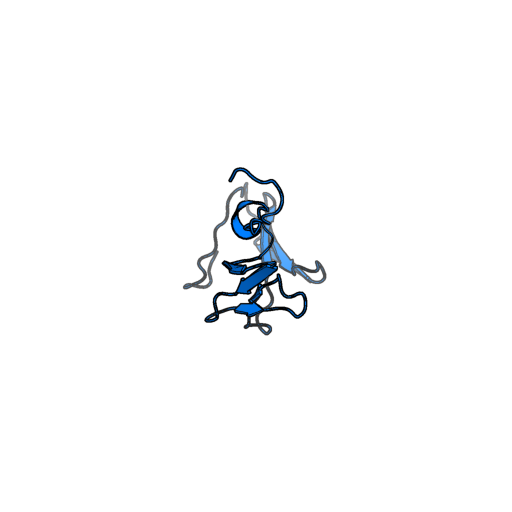.576 -19.773 1.00 95.81 88 VAL A O 1
ATOM 719 N N . VAL A 1 89 ? 7.069 5.090 -20.593 1.00 95.94 89 VAL A N 1
ATOM 720 C CA . VAL A 1 89 ? 6.272 5.978 -19.734 1.00 95.94 89 VAL A CA 1
ATOM 721 C C . VAL A 1 89 ? 5.177 5.239 -18.965 1.00 95.94 89 VAL A C 1
ATOM 723 O O . VAL A 1 89 ? 4.623 5.791 -18.022 1.00 95.94 89 VAL A O 1
ATOM 726 N N . ALA A 1 90 ? 4.858 4.012 -19.374 1.00 95.31 90 ALA A N 1
ATOM 727 C CA . ALA A 1 90 ? 3.818 3.187 -18.784 1.00 95.31 90 ALA A CA 1
ATOM 728 C C . ALA A 1 90 ? 4.298 1.736 -18.726 1.00 95.31 90 ALA A C 1
ATOM 730 O O . ALA A 1 90 ? 5.009 1.279 -19.624 1.00 95.31 90 ALA A O 1
ATOM 731 N N . LEU A 1 91 ? 3.912 1.053 -17.655 1.00 95.00 91 LEU A N 1
ATOM 732 C CA . LEU A 1 91 ? 4.178 -0.351 -17.372 1.00 95.00 91 LEU A CA 1
ATOM 733 C C . LEU A 1 91 ? 2.954 -0.907 -16.645 1.00 95.00 91 LEU A C 1
ATOM 735 O O . LEU A 1 91 ? 2.292 -0.167 -15.916 1.00 95.00 91 LEU A O 1
ATOM 739 N N . ASP A 1 92 ? 2.701 -2.194 -16.821 1.00 95.19 92 ASP A N 1
ATOM 740 C CA . ASP A 1 92 ? 1.757 -2.966 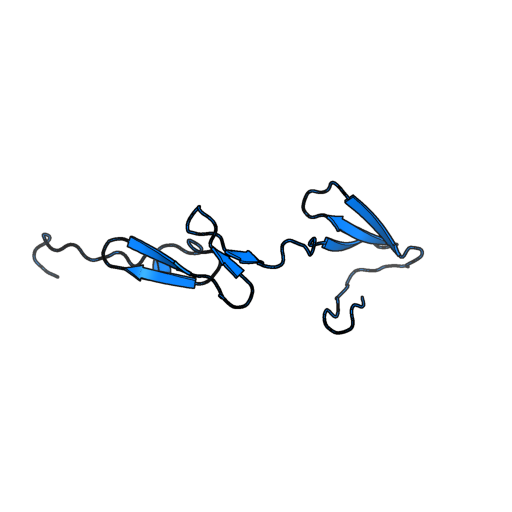-16.019 1.00 95.19 92 ASP A CA 1
ATOM 741 C C . ASP A 1 92 ? 2.409 -4.314 -15.688 1.00 95.19 92 ASP A C 1
ATOM 743 O O . ASP A 1 92 ? 3.427 -4.664 -16.284 1.00 95.19 92 ASP A O 1
ATOM 747 N N . PHE A 1 93 ? 1.881 -5.043 -14.711 1.00 92.25 93 PHE A N 1
ATOM 748 C CA . PHE A 1 93 ? 2.405 -6.353 -14.338 1.00 92.25 93 PHE A CA 1
ATOM 749 C C . PHE A 1 93 ? 1.270 -7.364 -14.228 1.00 92.25 93 PHE A C 1
ATOM 751 O O . PHE A 1 93 ? 0.367 -7.221 -13.401 1.00 92.25 93 PHE A O 1
ATOM 758 N N . ASP A 1 94 ? 1.351 -8.425 -15.025 1.00 93.31 94 ASP A N 1
ATOM 759 C CA . ASP A 1 94 ? 0.462 -9.567 -14.899 1.00 93.31 94 ASP A CA 1
ATOM 760 C C . ASP A 1 94 ? 0.961 -10.476 -13.774 1.00 93.31 94 ASP A C 1
ATOM 762 O O . 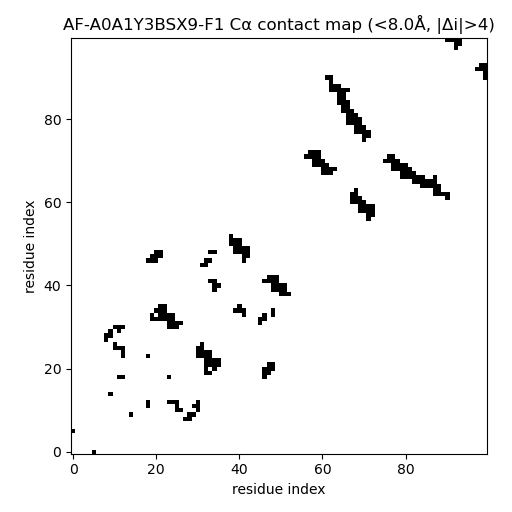ASP A 1 94 ? 1.938 -11.212 -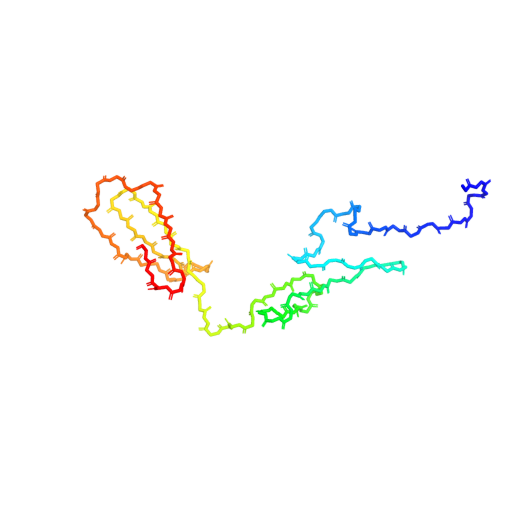13.915 1.00 93.31 94 ASP A O 1
ATOM 766 N N . TYR A 1 95 ? 0.260 -10.435 -12.641 1.00 85.88 95 TYR A N 1
ATOM 767 C CA . TYR A 1 95 ? 0.572 -11.274 -11.487 1.00 85.88 95 TYR A CA 1
ATOM 768 C C . TYR A 1 95 ? 0.275 -12.765 -11.712 1.00 85.88 95 TYR A C 1
ATOM 770 O O . TYR A 1 95 ? 0.882 -13.604 -11.057 1.00 85.88 95 TYR A O 1
ATOM 778 N N . ARG A 1 96 ? -0.655 -13.122 -12.608 1.00 90.25 96 ARG A N 1
ATOM 779 C CA . ARG A 1 96 ? -1.005 -14.530 -12.874 1.00 90.25 96 ARG A CA 1
ATOM 780 C C . ARG A 1 96 ? 0.002 -15.194 -13.799 1.00 90.25 96 ARG A C 1
ATOM 782 O O . ARG A 1 96 ? 0.270 -16.380 -13.646 1.00 90.25 96 ARG A O 1
ATOM 789 N N . GLU A 1 97 ? 0.514 -14.434 -14.760 1.00 94.38 97 GLU A N 1
ATOM 790 C CA . GLU A 1 97 ? 1.488 -14.906 -15.749 1.00 94.38 97 GLU A CA 1
ATOM 791 C C . GLU A 1 97 ? 2.935 -14.511 -15.410 1.00 94.38 97 GLU A C 1
ATOM 793 O O . GLU A 1 97 ? 3.848 -14.821 -16.171 1.00 94.38 97 GLU A O 1
ATOM 798 N N . GLU A 1 98 ? 3.139 -13.833 -14.278 1.00 87.31 98 GLU A N 1
ATOM 799 C CA . GLU A 1 98 ? 4.432 -13.366 -13.764 1.00 87.31 98 GLU A CA 1
ATOM 800 C C . GLU A 1 98 ? 5.259 -12.576 -14.797 1.00 87.31 98 GLU A C 1
ATOM 802 O O . GLU A 1 98 ? 6.472 -12.762 -14.934 1.00 87.31 98 GLU A O 1
ATOM 807 N N . ARG A 1 99 ? 4.610 -11.665 -15.537 1.00 89.12 99 ARG A N 1
ATOM 808 C CA . ARG A 1 99 ? 5.259 -10.889 -16.608 1.00 89.12 99 ARG A CA 1
ATOM 809 C C . ARG A 1 99 ? 4.915 -9.402 -16.598 1.00 89.12 99 ARG A C 1
ATOM 811 O O . ARG A 1 99 ? 3.805 -9.009 -16.254 1.00 89.12 99 ARG A O 1
ATOM 818 N N . LEU A 1 100 ? 5.901 -8.600 -17.006 1.00 82.75 100 LEU A N 1
ATOM 819 C CA . LEU A 1 100 ? 5.768 -7.176 -17.348 1.00 82.75 100 LEU A CA 1
ATOM 820 C C . LEU A 1 100 ? 5.228 -6.979 -18.770 1.00 82.75 100 LEU A C 1
ATOM 822 O O . LEU A 1 100 ? 5.460 -7.879 -19.613 1.00 82.75 100 LEU A O 1
#

pLDDT: mean 91.58, std 7.23, range [50.75, 96.88]